Protein AF-A0A2V9W1S0-F1 (afdb_monomer_lite)

Radius of gyration: 21.68 Å; chains: 1; bounding box: 41×30×50 Å

Sequence (78 aa):
MFDRRNDGATLAECYARMIPKGRHDKIRVPYSDIAALAFTGKDTAAGKSFAAWVKKYNEKKAAGENNIGIESDSLDEE

Foldseek 3Di:
DPDWDDPDPDQQPTWDWDADPPGPDIDTGGSVNDPDDDDDDDPPCVCVDPVNLVVVLVVCVVVVDPPSDDDDDDPDDD

pLDDT: mean 83.69, std 12.15, range [47.0, 97.5]

Secondary structure (DSSP, 8-state):
--EEE--SSSTTT-EEEE--TT--SPEEEEGGG-------SS-TTTTTSHHHHHHHHHHHHHTT-S--SPPPPP----

Structure (mmCIF, N/CA/C/O backbone):
data_AF-A0A2V9W1S0-F1
#
_entry.id   AF-A0A2V9W1S0-F1
#
loop_
_atom_site.group_PDB
_atom_site.id
_atom_site.type_symbol
_atom_site.label_atom_id
_atom_site.label_alt_id
_atom_site.label_comp_id
_atom_site.label_asym_id
_atom_site.label_entity_id
_atom_site.label_seq_id
_atom_site.pdbx_PDB_ins_code
_atom_site.Cartn_x
_atom_site.Cartn_y
_atom_site.Cartn_z
_atom_site.occupancy
_atom_site.B_iso_or_equiv
_atom_site.auth_seq_id
_atom_site.auth_comp_id
_atom_site.auth_asym_id
_atom_site.auth_atom_id
_atom_site.pdbx_PDB_model_num
ATOM 1 N N . MET A 1 1 ? 5.248 -4.945 1.419 1.00 62.25 1 MET A N 1
ATOM 2 C CA . MET A 1 1 ? 6.167 -4.069 0.661 1.00 62.25 1 MET A CA 1
ATOM 3 C C . MET A 1 1 ? 6.995 -3.315 1.676 1.00 62.25 1 MET A C 1
ATOM 5 O O . MET A 1 1 ? 6.399 -2.828 2.623 1.00 62.25 1 MET A O 1
ATOM 9 N N . PHE A 1 2 ? 8.324 -3.324 1.562 1.00 83.00 2 PHE A N 1
ATOM 10 C CA . PHE A 1 2 ? 9.185 -2.700 2.581 1.00 83.00 2 PHE A CA 1
ATOM 11 C C . PHE A 1 2 ? 9.784 -1.370 2.115 1.00 83.00 2 PHE A C 1
ATOM 13 O O . PHE A 1 2 ? 10.068 -0.518 2.942 1.00 83.00 2 PHE A O 1
ATOM 20 N N . ASP A 1 3 ? 9.973 -1.195 0.805 1.00 91.94 3 ASP A N 1
ATOM 21 C CA . ASP A 1 3 ? 10.482 0.038 0.203 1.00 91.94 3 ASP A CA 1
ATOM 22 C C . ASP A 1 3 ? 10.170 0.063 -1.308 1.00 91.94 3 ASP A C 1
ATOM 24 O O . ASP A 1 3 ? 9.785 -0.959 -1.891 1.00 91.94 3 ASP A O 1
ATOM 28 N N . ARG A 1 4 ? 10.374 1.212 -1.957 1.00 94.06 4 ARG A N 1
ATOM 29 C CA . ARG A 1 4 ? 10.330 1.406 -3.410 1.00 94.06 4 ARG A CA 1
ATOM 30 C C . ARG A 1 4 ? 11.462 2.311 -3.890 1.00 94.06 4 ARG A C 1
ATOM 32 O O . ARG A 1 4 ? 11.922 3.176 -3.157 1.00 94.06 4 ARG A O 1
ATOM 39 N N . ARG A 1 5 ? 11.872 2.141 -5.145 1.00 96.19 5 ARG A N 1
ATOM 40 C CA . ARG A 1 5 ? 12.771 3.063 -5.850 1.00 96.19 5 ARG A CA 1
ATOM 41 C C . ARG A 1 5 ? 12.021 3.719 -6.996 1.00 96.19 5 ARG A C 1
ATOM 43 O O . ARG A 1 5 ? 11.353 3.029 -7.764 1.00 96.19 5 ARG A O 1
ATOM 50 N N . ASN A 1 6 ? 12.063 5.045 -7.041 1.00 94.88 6 ASN A N 1
ATOM 51 C CA . ASN A 1 6 ? 11.302 5.880 -7.973 1.00 94.88 6 ASN A CA 1
ATOM 52 C C . ASN A 1 6 ? 12.113 7.082 -8.489 1.00 94.88 6 ASN A C 1
ATOM 54 O O . ASN A 1 6 ? 11.536 8.061 -8.945 1.00 94.88 6 ASN A O 1
ATOM 58 N N . ASP A 1 7 ? 13.430 7.009 -8.344 1.00 96.50 7 ASP A N 1
ATOM 59 C CA . ASP A 1 7 ? 14.435 7.980 -8.769 1.00 96.50 7 ASP A CA 1
ATOM 60 C C . ASP A 1 7 ? 14.932 7.739 -10.207 1.00 96.50 7 ASP A C 1
ATOM 62 O O . ASP A 1 7 ? 15.663 8.563 -10.748 1.00 96.50 7 ASP A O 1
ATOM 66 N N . GLY A 1 8 ?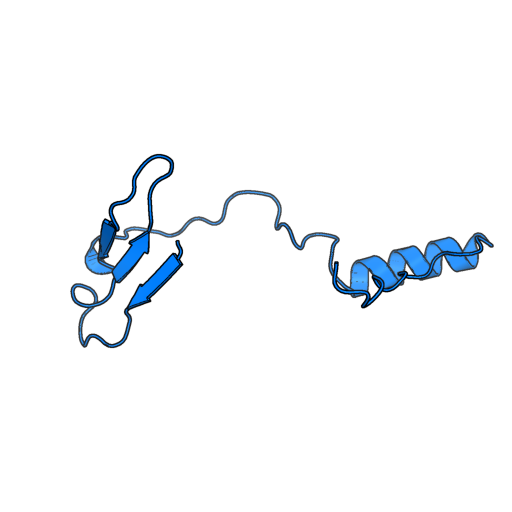 14.525 6.627 -10.829 1.00 94.12 8 GLY A N 1
ATOM 67 C CA . GLY A 1 8 ? 14.847 6.293 -12.217 1.00 94.12 8 GLY A CA 1
ATOM 68 C C . GLY A 1 8 ? 14.095 7.149 -13.237 1.00 94.12 8 GLY A C 1
ATOM 69 O O . GLY A 1 8 ? 12.998 7.644 -12.973 1.00 94.12 8 GLY A O 1
ATOM 70 N N . ALA A 1 9 ? 14.669 7.291 -14.432 1.00 96.56 9 ALA A N 1
ATOM 71 C CA . ALA A 1 9 ? 14.095 8.098 -15.508 1.00 96.56 9 ALA A CA 1
ATOM 72 C C . ALA A 1 9 ? 12.920 7.395 -16.209 1.00 96.56 9 ALA A C 1
ATOM 74 O O . ALA A 1 9 ? 12.087 8.045 -16.842 1.00 96.56 9 ALA A O 1
ATOM 75 N N . THR A 1 10 ? 12.846 6.066 -16.098 1.00 96.69 10 THR A N 1
ATOM 76 C CA . THR A 1 10 ? 11.821 5.237 -16.741 1.00 96.69 10 THR A CA 1
ATOM 77 C C . THR A 1 10 ? 11.101 4.331 -15.741 1.00 96.69 10 THR A C 1
ATOM 79 O O . THR A 1 10 ? 11.604 4.020 -14.659 1.00 96.69 10 THR A O 1
ATOM 82 N N . LEU A 1 11 ? 9.907 3.850 -16.107 1.00 94.50 11 LEU A N 1
ATOM 83 C CA . LEU A 1 11 ? 9.149 2.904 -15.276 1.00 94.50 11 LEU A CA 1
ATOM 84 C C . LEU A 1 11 ? 9.843 1.542 -15.118 1.00 94.50 11 LEU A C 1
ATOM 86 O O . LEU A 1 11 ? 9.594 0.858 -14.132 1.00 94.50 11 LEU A O 1
ATOM 90 N N . ALA A 1 12 ? 10.712 1.154 -16.054 1.00 94.75 12 ALA A N 1
ATOM 91 C CA . ALA A 1 12 ? 11.515 -0.064 -15.936 1.00 94.75 12 ALA A CA 1
ATOM 92 C C . ALA A 1 12 ? 12.641 0.085 -14.891 1.00 94.75 12 ALA A C 1
ATOM 94 O O . ALA A 1 12 ? 13.051 -0.893 -14.268 1.00 94.75 12 ALA A O 1
ATOM 95 N N . GLU A 1 13 ? 13.122 1.312 -14.669 1.00 96.00 13 GLU A N 1
ATOM 96 C CA . GLU A 1 13 ? 14.125 1.638 -13.646 1.00 96.00 13 GLU A CA 1
ATOM 97 C C . GLU A 1 13 ? 13.510 1.852 -12.257 1.00 96.00 13 GLU A C 1
ATOM 99 O O . GLU A 1 13 ? 14.202 1.754 -11.242 1.00 96.00 13 GLU A O 1
ATOM 104 N N . CYS A 1 14 ? 12.204 2.116 -12.196 1.00 97.50 14 CYS A N 1
ATOM 105 C CA . CYS A 1 14 ? 11.457 2.225 -10.951 1.00 97.50 14 CYS A CA 1
ATOM 106 C C . CYS A 1 14 ? 10.889 0.864 -10.535 1.00 97.50 14 CYS A C 1
ATOM 108 O O . CYS A 1 14 ? 10.388 0.106 -11.362 1.00 97.50 14 CYS A O 1
ATOM 110 N N . TYR A 1 15 ? 10.925 0.539 -9.243 1.00 96.75 15 TYR A N 1
ATOM 111 C CA . TYR A 1 15 ? 10.435 -0.753 -8.762 1.00 96.75 15 TYR A CA 1
ATOM 112 C C . TYR A 1 15 ? 9.988 -0.732 -7.300 1.00 96.75 15 TYR A C 1
ATOM 114 O O . TYR A 1 15 ? 10.540 -0.034 -6.444 1.00 96.75 15 TYR A O 1
ATOM 122 N N . ALA A 1 16 ? 9.016 -1.584 -6.984 1.00 95.56 16 ALA A N 1
ATOM 123 C CA . ALA A 1 16 ? 8.651 -1.930 -5.617 1.00 95.56 16 ALA A CA 1
ATOM 124 C C . ALA A 1 16 ? 9.538 -3.073 -5.108 1.00 95.56 16 ALA A C 1
ATOM 126 O O . ALA A 1 16 ? 9.918 -3.963 -5.871 1.00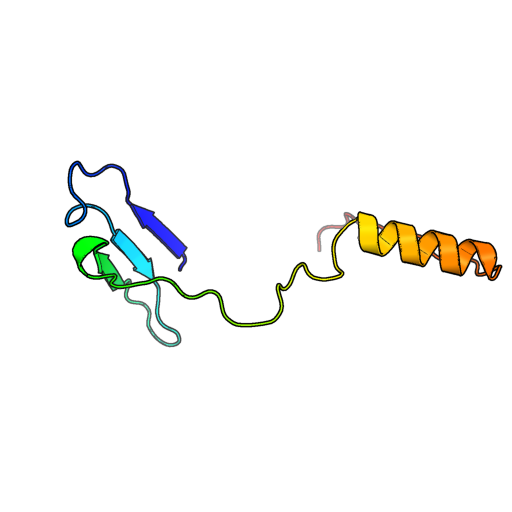 95.56 16 ALA A O 1
ATOM 127 N N . ARG A 1 17 ? 9.863 -3.082 -3.809 1.00 94.88 17 ARG A N 1
ATOM 128 C CA . ARG A 1 17 ? 10.584 -4.195 -3.180 1.00 94.88 17 ARG A CA 1
ATOM 129 C C . ARG A 1 17 ? 9.784 -4.853 -2.073 1.00 94.88 17 ARG A C 1
ATOM 131 O O . ARG A 1 17 ? 9.139 -4.208 -1.237 1.00 94.88 17 ARG A O 1
ATOM 138 N N . MET A 1 18 ? 9.852 -6.177 -2.056 1.00 93.56 18 MET A N 1
ATOM 139 C CA . MET A 1 18 ? 9.123 -7.008 -1.108 1.00 93.56 18 MET A CA 1
ATOM 140 C C . MET A 1 18 ? 10.013 -8.139 -0.598 1.00 93.56 18 MET A C 1
ATOM 142 O O . MET A 1 18 ? 10.916 -8.591 -1.296 1.00 93.56 18 MET A O 1
ATOM 146 N N . ILE A 1 19 ? 9.746 -8.582 0.627 1.00 94.50 19 ILE A N 1
ATOM 147 C CA . ILE A 1 19 ? 10.297 -9.812 1.195 1.00 94.50 19 ILE A CA 1
ATOM 148 C C . ILE A 1 19 ? 9.098 -10.751 1.348 1.00 94.50 19 ILE A C 1
ATOM 150 O O . ILE A 1 19 ? 8.187 -10.423 2.117 1.00 94.50 19 ILE A O 1
ATOM 154 N N . PRO A 1 20 ? 9.013 -11.841 0.569 1.00 92.12 20 PRO A N 1
ATOM 155 C CA . PRO A 1 20 ? 7.920 -12.793 0.705 1.00 92.12 20 PRO A CA 1
ATOM 156 C C . PRO A 1 20 ? 7.962 -13.485 2.072 1.00 92.12 20 PRO A C 1
ATOM 158 O O . PRO A 1 20 ? 9.024 -13.698 2.653 1.00 92.12 20 PRO A O 1
ATOM 161 N N . LYS A 1 21 ? 6.796 -13.872 2.589 1.00 92.69 21 LYS A N 1
ATOM 162 C CA . LYS A 1 21 ? 6.712 -14.619 3.849 1.00 92.69 21 LYS A CA 1
ATOM 163 C C . LYS A 1 21 ? 7.472 -15.948 3.723 1.00 92.69 21 LYS A C 1
ATOM 165 O O . LYS A 1 21 ? 7.292 -16.661 2.741 1.00 92.69 21 LYS A O 1
ATOM 170 N N . GLY A 1 22 ? 8.291 -16.280 4.722 1.00 92.81 22 GLY A N 1
ATOM 171 C CA . GLY A 1 22 ? 9.081 -17.521 4.741 1.00 92.81 22 GLY A CA 1
ATOM 172 C C . GLY A 1 22 ? 10.315 -17.498 3.834 1.00 92.81 22 GLY A C 1
ATOM 173 O O . GLY A 1 22 ? 10.943 -18.532 3.631 1.00 92.81 22 GLY A O 1
ATOM 174 N N . ARG A 1 23 ? 10.660 -16.331 3.284 1.00 91.38 23 ARG A N 1
ATOM 175 C CA . ARG A 1 23 ? 11.823 -16.120 2.426 1.00 91.38 23 ARG A CA 1
ATOM 176 C C . ARG A 1 23 ? 12.674 -14.978 2.969 1.00 91.38 23 ARG A C 1
ATOM 178 O O . ARG A 1 23 ? 12.152 -14.017 3.527 1.00 91.38 23 ARG A O 1
ATOM 185 N N . HIS A 1 24 ? 13.987 -15.091 2.799 1.00 88.25 24 HIS A N 1
ATOM 186 C CA . HIS A 1 24 ? 14.946 -14.049 3.189 1.00 88.25 24 HIS A CA 1
ATOM 187 C C . HIS A 1 24 ? 15.398 -13.191 2.001 1.00 88.25 24 HIS A C 1
ATOM 189 O O . HIS A 1 24 ? 16.042 -12.157 2.186 1.00 88.25 24 HIS A O 1
ATOM 195 N N . ASP A 1 25 ? 15.063 -13.595 0.777 1.00 92.19 25 ASP A N 1
ATOM 196 C CA . ASP A 1 25 ? 15.403 -12.864 -0.430 1.00 92.19 25 ASP A CA 1
ATOM 197 C C . ASP A 1 25 ? 14.435 -11.709 -0.709 1.00 92.19 25 ASP A C 1
ATOM 199 O O . ASP A 1 25 ? 13.229 -11.760 -0.454 1.00 92.19 25 ASP A O 1
ATOM 203 N N . LYS A 1 26 ? 15.008 -10.630 -1.246 1.00 92.00 26 LYS A N 1
ATOM 204 C CA . LYS A 1 26 ? 14.287 -9.423 -1.646 1.00 92.00 26 LYS A CA 1
ATOM 205 C C . LYS A 1 26 ? 13.929 -9.538 -3.121 1.00 92.00 26 LYS A C 1
ATOM 207 O O . LYS A 1 26 ? 14.826 -9.572 -3.960 1.00 92.00 26 LYS A O 1
ATOM 212 N N . ILE A 1 27 ? 12.639 -9.505 -3.434 1.00 94.75 27 ILE A N 1
ATOM 213 C CA . ILE A 1 27 ? 12.154 -9.441 -4.816 1.00 94.75 27 ILE A CA 1
ATOM 214 C C . ILE A 1 27 ? 11.952 -7.985 -5.243 1.00 94.75 27 ILE A C 1
ATOM 216 O O . ILE A 1 27 ? 11.566 -7.136 -4.430 1.00 94.75 27 ILE A O 1
ATOM 220 N N . ARG A 1 28 ? 12.228 -7.696 -6.519 1.00 94.62 28 ARG A N 1
ATOM 221 C CA . ARG A 1 28 ? 11.953 -6.406 -7.165 1.00 94.62 28 ARG A CA 1
ATOM 222 C C . ARG A 1 28 ? 10.832 -6.602 -8.175 1.00 94.62 28 ARG A C 1
ATOM 224 O O . ARG A 1 28 ? 10.893 -7.541 -8.958 1.00 94.62 28 ARG A O 1
ATOM 231 N N . VAL A 1 29 ? 9.847 -5.715 -8.146 1.00 95.00 29 VAL A N 1
ATOM 232 C CA . VAL A 1 29 ? 8.744 -5.680 -9.110 1.00 95.00 29 VAL A CA 1
ATOM 233 C C . VAL A 1 29 ? 8.836 -4.346 -9.856 1.00 95.00 29 VAL A C 1
ATOM 235 O O . VAL A 1 29 ? 8.539 -3.315 -9.239 1.00 95.00 29 VAL A O 1
ATOM 238 N N . PRO A 1 30 ? 9.315 -4.331 -11.115 1.00 96.44 30 PRO A N 1
ATOM 239 C CA . PRO A 1 30 ? 9.382 -3.125 -11.940 1.00 96.44 30 PRO A CA 1
ATOM 240 C C . PRO A 1 30 ? 8.013 -2.474 -12.102 1.00 96.44 30 PRO A C 1
ATOM 242 O O . PRO A 1 30 ? 7.008 -3.172 -12.209 1.00 96.44 30 PRO A O 1
ATOM 245 N N . TYR A 1 31 ? 7.949 -1.143 -12.147 1.00 96.50 31 TYR A N 1
ATOM 246 C CA . TYR A 1 31 ? 6.672 -0.455 -12.363 1.0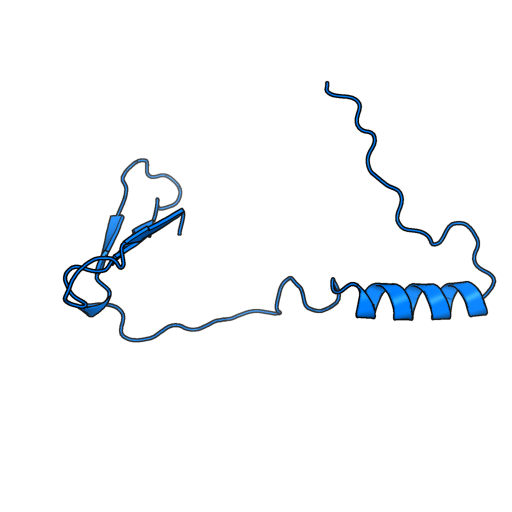0 96.50 31 TYR A CA 1
ATOM 247 C C . TYR A 1 31 ? 6.107 -0.722 -13.756 1.00 96.50 31 TYR A C 1
ATOM 249 O O . TYR A 1 31 ? 4.890 -0.756 -13.906 1.00 96.50 31 TYR A O 1
ATOM 257 N N . SER A 1 32 ? 6.969 -0.972 -14.747 1.00 97.19 32 SER A N 1
ATOM 258 C CA . SER A 1 32 ? 6.567 -1.410 -16.090 1.00 97.19 32 SER A CA 1
ATOM 259 C C . SER A 1 32 ? 5.735 -2.694 -16.092 1.00 97.19 32 SER A C 1
ATOM 261 O O . SER A 1 32 ? 4.930 -2.891 -16.997 1.00 97.19 32 SER A O 1
ATOM 263 N N . ASP A 1 33 ? 5.912 -3.543 -15.078 1.00 96.81 33 ASP A N 1
ATOM 264 C CA . ASP A 1 33 ? 5.286 -4.864 -15.002 1.00 96.81 33 ASP A CA 1
ATOM 265 C C . ASP A 1 33 ? 3.996 -4.835 -14.159 1.00 96.81 33 ASP A C 1
ATOM 267 O O . ASP A 1 33 ? 3.259 -5.820 -14.091 1.00 96.81 33 ASP A O 1
ATOM 271 N N . ILE A 1 34 ? 3.698 -3.708 -13.500 1.00 94.75 34 ILE A N 1
ATOM 272 C CA . ILE A 1 34 ? 2.505 -3.539 -12.664 1.00 94.75 34 ILE A CA 1
ATOM 273 C C . ILE A 1 34 ? 1.349 -3.050 -13.540 1.00 94.75 34 ILE A C 1
ATOM 275 O O . ILE A 1 34 ? 1.244 -1.867 -13.850 1.00 94.75 34 ILE A O 1
ATOM 279 N N . ALA A 1 35 ? 0.438 -3.958 -13.891 1.00 96.25 35 ALA A N 1
ATOM 280 C CA . ALA A 1 35 ? -0.729 -3.623 -14.710 1.00 96.25 35 ALA A CA 1
ATOM 281 C C . ALA A 1 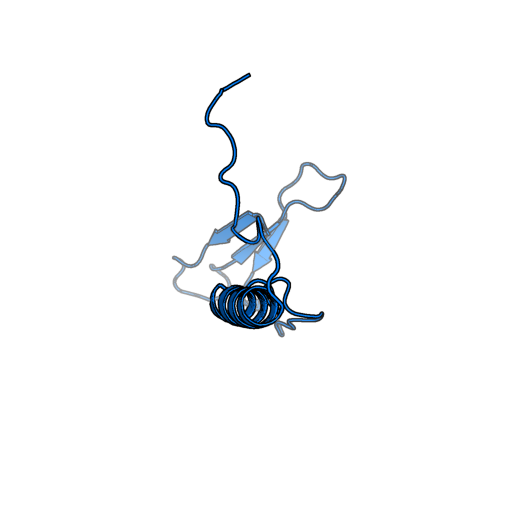35 ? -1.780 -2.774 -13.966 1.00 96.25 35 ALA A C 1
ATOM 283 O O . ALA A 1 35 ? -2.422 -1.917 -14.569 1.00 96.25 35 ALA A O 1
ATOM 284 N N . ALA A 1 36 ? -1.985 -3.019 -12.667 1.00 93.00 36 ALA A N 1
ATOM 285 C CA . ALA A 1 36 ? -2.957 -2.296 -11.849 1.00 93.00 36 ALA A CA 1
ATOM 286 C C . ALA A 1 36 ? -2.652 -2.425 -10.350 1.00 93.00 36 ALA A C 1
ATOM 288 O O . ALA A 1 36 ? -1.990 -3.366 -9.909 1.00 93.00 36 ALA A O 1
ATOM 289 N N . LEU A 1 37 ? -3.199 -1.499 -9.561 1.00 88.69 37 LEU A N 1
ATOM 290 C CA . LEU A 1 37 ? -3.236 -1.570 -8.103 1.00 88.69 37 LEU A CA 1
ATOM 291 C C . LEU A 1 37 ? -4.694 -1.636 -7.653 1.00 88.69 37 LEU A C 1
ATOM 293 O O . LEU A 1 37 ? -5.507 -0.805 -8.054 1.00 88.69 37 LEU A O 1
ATOM 297 N N . ALA A 1 38 ? -5.013 -2.609 -6.805 1.00 89.00 38 ALA A N 1
ATOM 298 C CA . ALA A 1 38 ? -6.327 -2.739 -6.196 1.00 89.00 38 ALA A CA 1
ATOM 299 C C . ALA A 1 38 ? -6.187 -2.673 -4.676 1.00 89.00 38 ALA A C 1
ATOM 301 O O . ALA A 1 38 ? -5.478 -3.475 -4.068 1.00 89.00 38 ALA A O 1
ATOM 302 N N . PHE A 1 39 ? -6.884 -1.721 -4.063 1.00 80.81 39 PHE A N 1
ATOM 303 C CA . PHE A 1 39 ? -7.045 -1.671 -2.617 1.00 80.81 39 PHE A CA 1
ATOM 304 C C . PHE A 1 39 ? -8.316 -2.437 -2.264 1.00 80.81 39 PHE A C 1
ATOM 306 O O . PHE A 1 39 ? -9.419 -2.018 -2.606 1.00 80.81 39 PHE A O 1
ATOM 313 N N . THR A 1 40 ? -8.160 -3.590 -1.621 1.00 78.69 40 THR A N 1
ATOM 314 C CA . THR A 1 40 ? -9.274 -4.464 -1.236 1.00 78.69 40 THR A CA 1
ATOM 315 C C . THR A 1 40 ? -9.332 -4.613 0.278 1.00 78.69 40 THR A C 1
ATOM 317 O O . THR A 1 40 ? -8.296 -4.775 0.920 1.00 78.69 40 THR A O 1
ATOM 320 N N . GLY A 1 41 ? -10.542 -4.621 0.838 1.00 76.25 41 GLY A N 1
ATOM 321 C CA . GLY A 1 41 ? -10.783 -4.713 2.279 1.00 76.25 41 GLY A CA 1
ATOM 322 C C . GLY A 1 41 ? -11.359 -3.423 2.863 1.00 76.25 41 GLY A C 1
ATOM 323 O O . GLY A 1 41 ? -11.335 -2.366 2.236 1.00 76.25 41 GLY A O 1
ATOM 324 N N . LYS A 1 42 ? -11.916 -3.519 4.074 1.00 66.38 42 LYS A N 1
ATOM 325 C CA . LYS A 1 42 ? -12.341 -2.345 4.844 1.00 66.38 42 LYS A CA 1
ATOM 326 C C . LYS A 1 42 ? -11.078 -1.597 5.268 1.00 66.38 42 LYS A C 1
ATOM 328 O O . LYS A 1 42 ? -10.205 -2.214 5.875 1.00 66.38 42 LYS A O 1
ATOM 333 N N . ASP A 1 43 ? -10.984 -0.311 4.932 1.00 66.19 43 ASP A N 1
ATOM 334 C CA . ASP A 1 43 ? -9.890 0.558 5.376 1.00 66.19 43 ASP A CA 1
ATOM 335 C C . ASP A 1 43 ? -9.647 0.332 6.878 1.00 66.19 43 ASP A C 1
ATOM 337 O O . ASP A 1 43 ? -10.572 0.393 7.689 1.00 66.19 43 ASP A O 1
ATOM 341 N N . THR A 1 44 ? -8.414 -0.003 7.257 1.00 57.78 44 THR A N 1
ATOM 342 C CA . THR A 1 44 ? -8.067 -0.262 8.659 1.00 57.78 44 THR A CA 1
ATOM 343 C C . THR A 1 44 ? -8.190 0.999 9.519 1.00 57.78 44 THR A C 1
ATOM 345 O O . THR A 1 44 ? -8.296 0.874 10.742 1.00 57.78 44 THR A O 1
ATOM 348 N N . ALA A 1 45 ? -8.237 2.186 8.899 1.00 57.84 45 ALA A N 1
ATOM 349 C CA . ALA A 1 45 ? -8.580 3.463 9.513 1.00 57.84 45 ALA A CA 1
ATOM 350 C C . ALA A 1 45 ? -10.093 3.765 9.512 1.00 57.84 45 ALA A C 1
ATOM 352 O O . ALA A 1 45 ? -10.525 4.697 10.203 1.00 57.84 45 ALA A O 1
ATOM 353 N N . ALA A 1 46 ? -10.930 2.973 8.827 1.00 61.50 46 ALA A N 1
ATOM 354 C CA . ALA A 1 46 ? -12.382 3.139 8.854 1.00 61.50 46 ALA A CA 1
ATOM 355 C C . ALA A 1 46 ? -12.917 2.912 10.274 1.00 61.50 46 ALA A C 1
ATOM 357 O O . ALA A 1 46 ? -13.042 1.784 10.756 1.00 61.50 46 ALA A O 1
ATOM 358 N N . GLY A 1 47 ? -13.250 4.013 10.948 1.00 59.03 47 GLY A N 1
ATOM 359 C CA . GLY A 1 47 ? -13.710 4.023 12.337 1.00 59.03 47 GLY A CA 1
ATOM 360 C C . GLY A 1 47 ? -12.606 4.180 13.388 1.00 59.03 47 GLY A C 1
ATOM 361 O O . GLY A 1 47 ? -12.935 4.194 14.572 1.00 59.03 47 GLY A O 1
ATOM 362 N N . LYS A 1 48 ? -11.337 4.335 12.983 1.00 62.09 48 LYS A N 1
ATOM 363 C CA . LYS A 1 48 ? -10.206 4.689 13.867 1.00 62.09 48 LYS A CA 1
ATOM 364 C C . LYS A 1 48 ? -9.763 6.149 13.728 1.00 62.09 48 LYS A C 1
ATOM 366 O O . LYS A 1 48 ? -8.739 6.536 14.279 1.00 62.09 48 LYS A O 1
ATOM 371 N N . SER A 1 49 ? -10.506 6.967 12.982 1.00 71.56 49 SER A N 1
ATOM 372 C CA . SER A 1 49 ? -10.218 8.397 12.894 1.00 71.56 49 SER A CA 1
ATOM 373 C C . SER A 1 49 ? -10.552 9.102 14.208 1.00 71.56 49 SER A C 1
ATOM 375 O O . SER A 1 49 ? -11.500 8.735 14.908 1.00 71.56 49 SER A O 1
ATOM 377 N N . PHE A 1 50 ? -9.815 10.171 14.509 1.00 74.00 50 PHE A N 1
ATOM 378 C CA . PHE A 1 50 ? -10.105 11.048 15.645 1.00 74.00 50 PHE A CA 1
ATOM 379 C C . PHE A 1 50 ? -11.564 11.534 15.630 1.00 74.00 50 PHE A C 1
ATOM 381 O O . PHE A 1 50 ? -12.230 11.526 16.658 1.00 74.00 50 PHE A O 1
ATOM 388 N N . ALA A 1 51 ? -12.111 11.846 14.450 1.00 79.56 51 ALA A N 1
ATOM 389 C CA . ALA A 1 51 ? -13.514 12.233 14.294 1.00 79.56 51 ALA A CA 1
ATOM 390 C C . ALA A 1 51 ? -14.502 11.139 14.753 1.00 79.56 51 ALA A C 1
ATOM 392 O O . ALA A 1 51 ? -15.496 11.441 15.414 1.00 79.56 51 ALA A O 1
ATOM 393 N N . ALA A 1 52 ? -14.230 9.865 14.444 1.00 79.81 52 ALA A N 1
ATOM 394 C CA . ALA A 1 52 ? -15.052 8.748 14.912 1.00 79.81 52 ALA A CA 1
ATOM 395 C C . ALA A 1 52 ? -14.951 8.558 16.436 1.00 79.81 52 ALA A C 1
ATOM 397 O O . ALA A 1 52 ? -15.942 8.205 17.076 1.00 79.81 52 ALA A O 1
ATOM 398 N N . TRP A 1 53 ? -13.779 8.826 17.019 1.00 81.75 53 TRP A N 1
ATOM 399 C CA . TRP A 1 53 ? -13.594 8.830 18.469 1.00 81.75 53 TRP A CA 1
ATOM 400 C C . TRP A 1 53 ? -14.354 9.979 19.149 1.00 81.75 53 TRP A C 1
ATOM 402 O O . TRP A 1 53 ? -15.120 9.716 20.072 1.00 81.75 53 TRP A O 1
ATOM 412 N N . VAL A 1 54 ? -14.241 11.219 18.653 1.00 84.50 54 VAL A N 1
ATOM 413 C CA . VAL A 1 54 ? -14.961 12.394 19.191 1.00 84.50 54 VAL A CA 1
ATOM 414 C C . VAL A 1 54 ? -16.471 12.158 19.204 1.00 84.50 54 VAL A C 1
ATOM 416 O O . VAL A 1 54 ? -17.138 12.459 20.192 1.00 84.50 54 VAL A O 1
ATOM 419 N N . LYS A 1 55 ? -17.017 11.568 18.132 1.00 84.62 55 LYS A N 1
ATOM 420 C CA . LYS A 1 55 ? -18.439 11.213 18.068 1.00 84.62 55 LYS A CA 1
ATOM 421 C C . LYS A 1 55 ? -18.837 10.253 19.199 1.00 84.62 55 LYS A C 1
ATOM 423 O O . LYS A 1 55 ? -19.774 10.549 19.934 1.00 84.62 55 LYS A O 1
ATOM 428 N N . LYS A 1 56 ? -18.086 9.161 19.386 1.00 82.31 56 LYS A N 1
ATOM 429 C CA . LYS A 1 56 ? -18.325 8.185 20.466 1.00 82.31 56 LYS A CA 1
ATOM 430 C C . LYS A 1 56 ? -18.154 8.796 21.858 1.00 82.31 56 LYS A C 1
ATOM 432 O O . LYS A 1 56 ? -18.911 8.467 22.763 1.00 82.31 56 LYS A O 1
ATOM 437 N N . TYR A 1 57 ? -17.176 9.681 22.036 1.00 84.06 57 TYR A N 1
ATOM 438 C CA . TYR A 1 57 ? -16.949 10.389 23.294 1.00 84.06 57 TYR A CA 1
ATOM 439 C C . TYR A 1 57 ? -18.140 11.280 23.659 1.00 84.06 57 TYR A C 1
ATOM 441 O O . TYR A 1 57 ? -18.616 11.226 24.788 1.00 84.06 57 TYR A O 1
ATOM 449 N N . ASN A 1 58 ? -18.672 12.046 22.702 1.00 85.94 58 ASN A N 1
ATOM 450 C CA . ASN A 1 58 ? -19.834 12.907 22.933 1.00 85.94 58 ASN A CA 1
ATOM 451 C C . ASN A 1 58 ? -21.105 12.102 23.235 1.00 85.94 58 ASN A C 1
ATOM 453 O O . ASN A 1 58 ? -21.856 12.471 24.136 1.00 85.94 58 ASN A O 1
ATOM 457 N N . GLU A 1 59 ? -21.325 10.987 22.531 1.00 86.38 59 GLU A N 1
ATOM 458 C CA . GLU A 1 59 ? -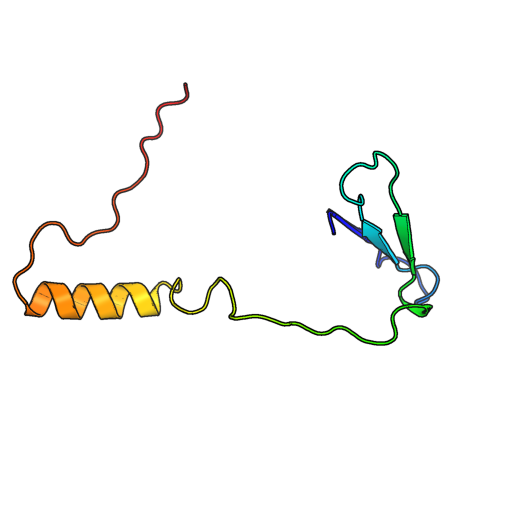22.434 10.060 22.803 1.00 86.38 59 GLU A CA 1
ATOM 459 C C . GLU A 1 59 ? -22.349 9.495 24.232 1.00 86.38 59 GLU A C 1
ATOM 461 O O . GLU A 1 59 ? -23.328 9.531 24.976 1.00 86.38 59 GLU A O 1
ATOM 466 N N . LYS A 1 60 ? -21.158 9.060 24.657 1.00 83.81 60 LYS A N 1
ATOM 467 C CA . LYS A 1 60 ? -20.917 8.534 26.008 1.00 83.81 60 LYS A CA 1
ATOM 468 C C . LYS A 1 60 ? -20.984 9.610 27.100 1.00 83.81 60 LYS A C 1
ATOM 470 O O . LYS A 1 60 ? -21.523 9.355 28.174 1.00 83.81 60 LYS A O 1
ATOM 475 N N . LYS A 1 61 ? -20.505 10.832 26.822 1.00 84.06 61 LYS A N 1
ATOM 476 C CA . LYS A 1 61 ? -20.666 12.004 27.705 1.00 84.06 61 LYS A CA 1
ATOM 477 C C . LYS A 1 61 ? -22.141 12.314 27.939 1.00 84.06 61 LYS A C 1
ATOM 479 O O . LYS A 1 61 ? -22.533 12.531 29.081 1.00 84.06 61 LYS A O 1
ATOM 484 N N . ALA A 1 62 ? -22.948 12.331 26.877 1.00 83.19 62 ALA A N 1
ATOM 485 C CA . ALA A 1 62 ? -24.384 12.589 26.966 1.00 83.19 62 ALA A CA 1
ATOM 486 C C . ALA A 1 62 ? -25.131 11.481 27.732 1.00 83.19 62 ALA A C 1
ATOM 488 O O . ALA A 1 62 ? -26.110 11.768 28.414 1.00 83.19 62 ALA A O 1
ATOM 489 N N . ALA A 1 63 ? -24.639 10.240 27.668 1.00 85.12 63 ALA A N 1
ATOM 490 C CA . ALA A 1 63 ? -25.153 9.106 28.437 1.00 85.12 63 ALA A CA 1
ATOM 491 C C . ALA A 1 63 ? -24.713 9.089 29.920 1.00 85.12 63 ALA A C 1
ATOM 493 O O . ALA A 1 63 ? -25.145 8.216 30.669 1.00 85.12 63 ALA A O 1
ATOM 494 N N . GLY A 1 6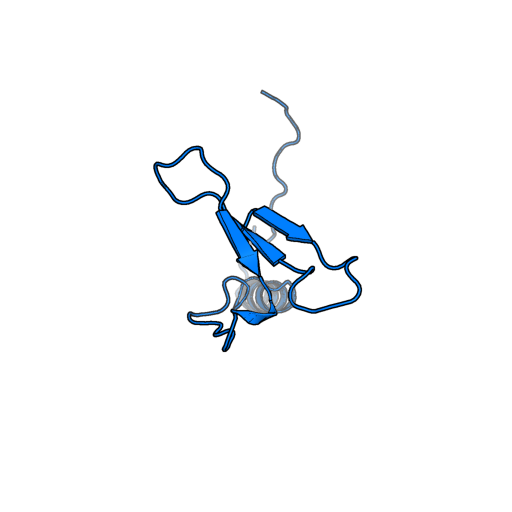4 ? -23.876 10.037 30.362 1.00 84.12 64 GLY A N 1
ATOM 495 C CA . GLY A 1 64 ? -23.413 10.132 31.751 1.00 84.12 64 GLY A CA 1
ATOM 496 C C . GLY A 1 64 ? -22.305 9.143 32.129 1.00 84.12 64 GLY A C 1
ATOM 497 O O . GLY A 1 64 ? -22.048 8.939 33.315 1.00 84.12 64 GLY A O 1
ATOM 498 N N . GLU A 1 65 ? -21.638 8.527 31.149 1.00 81.50 65 GLU A N 1
ATOM 499 C CA . GLU A 1 65 ? -20.522 7.615 31.401 1.00 81.50 65 GLU A CA 1
ATOM 500 C C . GLU A 1 65 ? -19.276 8.377 31.889 1.00 81.50 65 GLU A C 1
ATOM 502 O O . GLU A 1 65 ? -18.867 9.396 31.321 1.00 81.50 65 GLU A O 1
ATOM 507 N N . ASN A 1 66 ? -18.634 7.846 32.931 1.00 74.94 66 ASN A N 1
ATOM 508 C CA . ASN A 1 66 ? -17.352 8.328 33.441 1.00 74.94 66 ASN A CA 1
ATOM 509 C C . ASN A 1 66 ? -16.202 7.468 32.885 1.00 74.94 66 ASN A C 1
ATOM 511 O O . ASN A 1 66 ? -16.410 6.320 32.507 1.00 74.94 66 ASN A O 1
ATOM 515 N N . ASN A 1 67 ? -14.987 8.022 32.844 1.00 76.00 67 ASN A N 1
ATOM 516 C CA . ASN A 1 67 ? -13.772 7.359 32.341 1.00 76.00 67 ASN A CA 1
ATOM 517 C C . ASN A 1 67 ? -13.770 6.980 30.840 1.00 76.00 67 ASN A C 1
ATOM 519 O O . ASN A 1 67 ? -13.388 5.884 30.449 1.00 76.00 67 ASN A O 1
ATOM 523 N N . ILE A 1 68 ? -14.208 7.899 29.977 1.00 80.88 68 ILE A N 1
ATOM 524 C CA . ILE A 1 68 ? -14.378 7.680 28.522 1.00 80.88 68 ILE A CA 1
ATOM 525 C C . ILE A 1 68 ? -13.269 8.305 27.655 1.00 80.88 68 ILE A C 1
ATOM 527 O O . ILE A 1 68 ? -13.406 8.392 26.433 1.00 80.88 68 ILE A O 1
ATOM 531 N N . GLY A 1 69 ? -12.197 8.787 28.288 1.00 74.75 69 GLY A N 1
ATOM 532 C CA . GLY A 1 69 ? -11.016 9.327 27.611 1.00 74.75 69 GLY A CA 1
ATOM 533 C C . GLY A 1 69 ? -10.152 8.236 26.972 1.00 74.75 69 GLY A C 1
ATOM 534 O O . GLY A 1 69 ? -10.333 7.052 27.241 1.00 74.75 69 GLY A O 1
ATOM 535 N N . ILE A 1 70 ? -9.215 8.638 26.109 1.00 75.56 70 ILE A N 1
ATOM 536 C CA . ILE A 1 70 ? -8.113 7.764 25.680 1.00 75.56 70 ILE A CA 1
ATOM 537 C C . ILE A 1 70 ? -7.044 7.869 26.761 1.00 75.56 70 ILE A C 1
ATOM 539 O O . ILE A 1 70 ? -6.537 8.966 26.996 1.00 75.56 70 ILE A O 1
ATOM 543 N N . GLU A 1 71 ? -6.728 6.759 27.419 1.00 74.62 71 GLU A N 1
ATOM 544 C CA . GLU A 1 71 ? -5.559 6.695 28.291 1.00 74.62 71 GLU A CA 1
ATOM 545 C C . GLU A 1 71 ? -4.291 6.644 27.436 1.00 74.62 71 GLU A C 1
ATOM 547 O O . GLU A 1 71 ? -4.244 5.975 26.402 1.00 74.62 71 GLU A O 1
ATOM 552 N N . SER A 1 72 ? -3.287 7.416 27.837 1.00 70.25 72 SER A N 1
ATOM 553 C CA . SER A 1 72 ? -1.950 7.347 27.258 1.00 70.25 72 SER A CA 1
ATOM 554 C C . SER A 1 72 ? -1.231 6.115 27.788 1.00 70.25 72 SER A C 1
ATOM 556 O O . SER A 1 72 ? -1.294 5.850 28.989 1.00 70.25 72 SER A O 1
ATOM 558 N N . ASP A 1 73 ? -0.494 5.422 26.924 1.00 71.00 73 ASP A N 1
ATOM 559 C CA . ASP A 1 73 ? 0.427 4.379 27.371 1.00 71.00 73 ASP A CA 1
ATOM 560 C C . ASP A 1 73 ? 1.511 4.977 28.290 1.00 71.00 73 ASP A C 1
ATOM 562 O O . ASP A 1 73 ? 1.936 6.124 28.097 1.00 71.00 73 ASP A O 1
ATOM 566 N N . SER A 1 74 ? 1.937 4.211 29.303 1.00 75.19 74 SER A N 1
ATOM 567 C CA . SER A 1 74 ? 3.047 4.615 30.176 1.00 75.19 74 SER A CA 1
ATOM 568 C C . SER A 1 74 ? 4.353 4.641 29.382 1.00 75.19 74 SER A C 1
ATOM 570 O O . SER A 1 74 ? 4.580 3.791 28.524 1.00 75.19 74 SER A O 1
ATOM 572 N N . LEU A 1 75 ? 5.215 5.612 29.680 1.00 72.56 75 LEU A N 1
ATOM 573 C CA . LEU A 1 75 ? 6.529 5.778 29.045 1.00 72.56 75 LEU A CA 1
ATOM 574 C C . LEU A 1 75 ? 7.625 4.926 29.706 1.00 72.56 75 LEU A C 1
ATOM 576 O O . LEU A 1 75 ? 8.802 5.131 29.419 1.00 72.56 75 LEU A O 1
ATOM 580 N N . ASP A 1 76 ? 7.262 4.012 30.602 1.00 73.56 76 ASP A N 1
ATOM 581 C CA . ASP A 1 76 ? 8.232 3.176 31.301 1.00 73.56 76 ASP A CA 1
ATOM 582 C C . ASP A 1 76 ? 8.787 2.119 30.332 1.00 73.56 76 ASP A C 1
ATOM 584 O O . ASP A 1 76 ? 8.103 1.166 29.958 1.00 73.56 76 ASP A O 1
ATOM 588 N N . GLU A 1 77 ? 10.022 2.346 29.878 1.00 59.97 77 GLU A N 1
ATOM 589 C CA . GLU A 1 77 ? 10.822 1.406 29.090 1.00 59.97 77 GLU A CA 1
ATOM 590 C C . GLU A 1 77 ? 11.176 0.184 29.958 1.00 59.97 77 GLU A C 1
ATOM 592 O O . GLU A 1 77 ? 11.858 0.325 30.976 1.00 59.97 77 GLU A O 1
ATOM 597 N N . GLU A 1 78 ? 10.712 -1.005 29.557 1.00 47.00 78 GLU A N 1
ATOM 598 C CA . GLU A 1 78 ? 11.143 -2.307 30.099 1.00 47.00 78 GLU A CA 1
ATOM 599 C C . GLU A 1 78 ? 12.240 -2.929 29.219 1.00 47.00 78 GLU A C 1
ATOM 601 O O . GLU A 1 78 ? 12.087 -2.914 27.971 1.00 47.00 78 GLU A O 1
#